Protein AF-A0A6J4PL83-F1 (afdb_monomer)

Radius of gyration: 19.91 Å; Cα contacts (8 Å, |Δi|>4): 225; chains: 1; bounding box: 53×26×70 Å

Structure (mmCIF, N/CA/C/O backbone):
data_AF-A0A6J4PL83-F1
#
_entry.id   AF-A0A6J4PL83-F1
#
loop_
_atom_site.group_PDB
_atom_site.id
_atom_site.type_symbol
_atom_site.label_atom_id
_atom_site.label_alt_id
_atom_site.label_comp_id
_at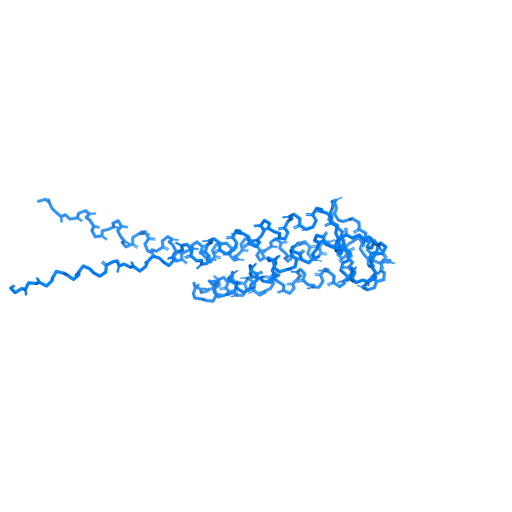om_site.label_asym_id
_atom_site.label_entity_id
_atom_site.label_seq_id
_atom_site.pdbx_PDB_ins_code
_atom_site.Cartn_x
_atom_site.Cartn_y
_atom_site.Cartn_z
_atom_site.occupancy
_atom_site.B_iso_or_equiv
_atom_site.auth_seq_id
_atom_site.aut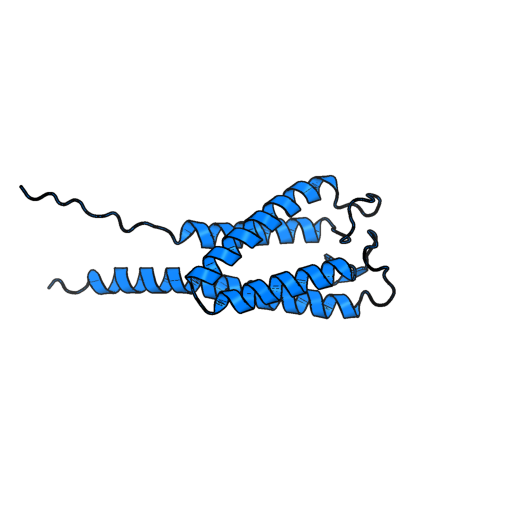h_comp_id
_atom_site.auth_asym_id
_atom_site.auth_atom_id
_atom_site.pdbx_PDB_model_num
ATOM 1 N N . MET A 1 1 ? -34.600 15.739 33.061 1.00 48.97 1 MET A N 1
ATOM 2 C CA . MET A 1 1 ? -34.272 15.619 31.622 1.00 48.97 1 MET A CA 1
ATOM 3 C C . MET A 1 1 ? -32.749 15.519 31.473 1.00 48.97 1 MET A C 1
ATOM 5 O O . MET A 1 1 ? -32.126 16.561 31.377 1.00 48.97 1 MET A O 1
ATOM 9 N N . SER A 1 2 ? -32.137 14.321 31.517 1.00 54.00 2 SER A N 1
ATOM 10 C CA . SER A 1 2 ? -30.659 14.167 31.418 1.00 54.00 2 SER A CA 1
ATOM 11 C C . SER A 1 2 ? -30.202 12.819 30.822 1.00 54.00 2 SER A C 1
ATOM 13 O O . SER A 1 2 ? -29.284 12.192 31.342 1.00 54.00 2 SER A O 1
ATOM 15 N N . SER A 1 3 ? -30.828 12.343 29.741 1.00 53.47 3 SER A N 1
ATOM 16 C CA . SER A 1 3 ? -30.545 11.002 29.178 1.00 53.47 3 SER A CA 1
ATOM 17 C C . SER A 1 3 ? -29.735 11.004 27.870 1.00 53.47 3 SER A C 1
ATOM 19 O O . SER A 1 3 ? -29.510 9.947 27.290 1.00 53.47 3 SER A O 1
ATOM 21 N N . THR A 1 4 ? -29.304 12.161 27.359 1.00 57.88 4 THR A N 1
ATOM 22 C CA . THR A 1 4 ? -28.796 12.286 25.976 1.00 57.88 4 THR A CA 1
ATOM 23 C C . THR A 1 4 ? -27.273 12.190 25.819 1.00 57.88 4 THR A C 1
ATOM 25 O O . THR A 1 4 ? -26.806 11.900 24.719 1.00 57.88 4 THR A O 1
ATOM 28 N N . SER A 1 5 ? -26.473 12.347 26.878 1.00 55.88 5 SER A N 1
ATOM 29 C CA . SER A 1 5 ? -25.002 12.396 26.755 1.00 55.88 5 SER A CA 1
ATOM 30 C C . SER A 1 5 ? -24.331 11.025 26.568 1.00 55.88 5 SER A C 1
ATOM 32 O O . SER A 1 5 ? -23.324 10.920 25.870 1.00 55.88 5 SER A O 1
ATOM 34 N N . SER A 1 6 ? -24.899 9.950 27.124 1.00 54.72 6 SER A N 1
ATOM 35 C CA . SER A 1 6 ? -24.307 8.600 27.068 1.00 54.72 6 SER A CA 1
ATOM 36 C C . SER A 1 6 ? -24.434 7.931 25.687 1.00 54.72 6 SER A C 1
ATOM 38 O O . SER A 1 6 ? -23.531 7.213 25.258 1.00 54.72 6 SER A O 1
ATOM 40 N N . SER A 1 7 ? -25.510 8.222 24.944 1.00 57.94 7 SER A N 1
ATOM 41 C CA . SER A 1 7 ? -25.751 7.653 23.606 1.00 57.94 7 SER A CA 1
ATOM 42 C C . SER A 1 7 ? -24.799 8.207 22.535 1.00 57.94 7 SER A C 1
ATOM 44 O O . SER A 1 7 ? -24.488 7.492 21.586 1.00 57.94 7 SER A O 1
ATOM 46 N N . SER A 1 8 ? -24.345 9.462 22.648 1.00 57.16 8 SER A N 1
ATOM 47 C CA . SER A 1 8 ? -23.427 10.065 21.663 1.00 57.16 8 SER A CA 1
ATOM 48 C C . SER A 1 8 ? -22.033 9.443 21.756 1.00 57.16 8 SER A C 1
ATOM 50 O O . SER A 1 8 ? -21.527 8.911 20.775 1.00 57.16 8 SER A O 1
ATOM 52 N N . ALA A 1 9 ? -21.464 9.377 22.965 1.00 57.09 9 ALA A N 1
ATOM 53 C CA . ALA A 1 9 ? -20.107 8.873 23.181 1.00 57.09 9 ALA A CA 1
ATOM 54 C C . ALA A 1 9 ? -19.936 7.381 22.817 1.00 57.09 9 ALA A C 1
ATOM 56 O O . ALA A 1 9 ? -18.886 6.971 22.320 1.00 57.09 9 ALA A O 1
ATOM 57 N N . ALA A 1 10 ? -20.969 6.556 23.030 1.00 56.50 10 ALA A N 1
ATOM 58 C CA . ALA A 1 10 ? -20.950 5.146 22.634 1.00 56.50 10 ALA A CA 1
ATOM 59 C C . ALA A 1 10 ? -21.033 4.956 21.107 1.00 56.50 10 ALA A C 1
ATOM 61 O O . ALA A 1 10 ? -20.425 4.026 20.574 1.00 56.50 10 ALA A O 1
ATOM 62 N N . ARG A 1 11 ? -21.758 5.839 20.404 1.00 57.53 11 ARG A N 1
ATOM 63 C CA . ARG A 1 11 ? -21.859 5.848 18.936 1.00 57.53 11 ARG A CA 1
ATOM 64 C C . ARG A 1 11 ? -20.565 6.330 18.283 1.00 57.53 11 ARG A C 1
ATOM 66 O O . ARG A 1 11 ? -20.120 5.683 17.336 1.00 57.53 11 ARG A O 1
ATOM 73 N N . ASP A 1 12 ? -19.929 7.354 18.845 1.00 59.00 12 ASP A N 1
ATOM 74 C CA . ASP A 1 12 ? -18.636 7.875 18.379 1.00 59.00 12 ASP A CA 1
ATOM 75 C C . ASP A 1 12 ? -17.545 6.798 18.494 1.00 59.00 12 ASP A C 1
ATOM 77 O O . ASP A 1 12 ? -16.900 6.437 17.511 1.00 59.00 12 ASP A O 1
ATOM 81 N N . GLY A 1 13 ? -17.453 6.128 19.650 1.00 57.38 13 GLY A N 1
ATOM 82 C CA . GLY A 1 13 ? -16.500 5.032 19.845 1.00 57.38 13 GLY A CA 1
ATOM 83 C C . GLY A 1 13 ? -16.777 3.777 19.001 1.00 57.38 13 GLY A C 1
ATOM 84 O O . GLY A 1 13 ? -15.875 2.960 18.811 1.00 57.38 13 GLY A O 1
ATOM 85 N N . LEU A 1 14 ? -18.003 3.563 18.508 1.00 61.00 14 LEU A N 1
ATOM 86 C CA . LEU A 1 14 ? -18.322 2.469 17.577 1.00 61.00 14 LEU A CA 1
ATOM 87 C C . LEU A 1 14 ? -17.992 2.856 16.125 1.00 61.00 14 LEU A C 1
ATOM 89 O O . LEU A 1 14 ? -17.503 2.016 15.365 1.00 61.00 14 LEU A O 1
ATOM 93 N N . GLY A 1 15 ? -18.213 4.124 15.763 1.00 63.97 15 GLY A N 1
ATOM 94 C CA . GLY A 1 15 ? -17.848 4.707 14.470 1.00 63.97 15 GLY A CA 1
ATOM 95 C C . GLY A 1 15 ? -16.339 4.694 14.233 1.00 63.97 15 GLY A C 1
ATOM 96 O O . GLY A 1 15 ? -15.885 4.179 13.207 1.00 63.97 15 GLY A O 1
ATOM 97 N N . ASP A 1 16 ? -15.563 5.117 15.230 1.00 65.50 16 ASP A N 1
ATOM 98 C CA . ASP A 1 16 ? -14.093 5.159 15.184 1.00 65.50 16 ASP A CA 1
ATOM 99 C C . ASP A 1 16 ? -13.469 3.755 15.143 1.00 65.50 16 ASP A C 1
ATOM 101 O O . ASP A 1 16 ? -12.462 3.501 14.481 1.00 65.50 16 ASP A O 1
ATOM 105 N N . ARG A 1 17 ? -14.106 2.770 15.785 1.00 68.31 17 ARG A N 1
ATOM 106 C CA . ARG A 1 17 ? -13.690 1.362 15.669 1.00 68.31 17 ARG A CA 1
ATOM 107 C C . ARG A 1 17 ? -14.063 0.756 14.315 1.00 68.31 17 ARG A C 1
ATOM 109 O O . ARG A 1 17 ? -13.389 -0.165 13.840 1.00 68.31 17 ARG A O 1
ATOM 116 N N . GLY A 1 18 ? -15.121 1.258 13.685 1.00 85.12 18 GLY A N 1
ATOM 117 C CA . GLY A 1 18 ? -15.560 0.849 12.355 1.00 85.12 18 GLY A CA 1
ATOM 118 C C . GLY A 1 18 ? -14.688 1.412 11.235 1.00 85.12 18 GLY A C 1
ATOM 119 O O . GLY A 1 18 ? -14.476 0.720 10.238 1.00 85.12 18 GLY A O 1
ATOM 120 N N . ILE A 1 19 ? -14.153 2.626 11.391 1.00 93.69 19 ILE A N 1
ATOM 121 C CA . ILE A 1 19 ? -13.435 3.313 10.310 1.00 93.69 19 ILE A CA 1
ATOM 122 C C . ILE A 1 19 ? -12.127 2.610 9.934 1.00 93.69 19 ILE A C 1
ATOM 124 O O . ILE A 1 19 ? -11.899 2.385 8.751 1.00 93.69 19 ILE A O 1
ATOM 128 N N . ASN A 1 20 ? -11.351 2.115 10.909 1.00 95.62 20 ASN A N 1
ATOM 129 C CA . ASN A 1 20 ? -10.146 1.318 10.641 1.00 95.62 20 ASN A CA 1
ATOM 130 C C . ASN A 1 20 ? -10.450 0.083 9.785 1.00 95.62 20 ASN A C 1
ATOM 132 O O . ASN A 1 20 ? -9.732 -0.209 8.832 1.00 95.62 20 ASN A O 1
ATOM 136 N N . ARG A 1 21 ? -11.545 -0.620 10.100 1.00 97.06 21 ARG A N 1
ATOM 137 C CA . ARG A 1 21 ? -11.980 -1.805 9.350 1.00 97.06 21 ARG A CA 1
ATOM 138 C C . ARG A 1 21 ? -12.429 -1.449 7.938 1.00 97.06 21 ARG A C 1
ATOM 140 O O . ARG A 1 21 ? -12.083 -2.165 7.008 1.00 97.06 21 ARG A O 1
ATOM 147 N N . ARG A 1 22 ? -13.197 -0.365 7.783 1.00 97.25 22 ARG A N 1
ATOM 148 C CA . ARG A 1 22 ? -13.676 0.110 6.474 1.00 97.25 22 ARG A CA 1
ATOM 149 C C . ARG A 1 22 ? -12.519 0.539 5.582 1.00 97.25 22 ARG A C 1
ATOM 151 O O . ARG A 1 22 ? -12.484 0.148 4.426 1.00 97.25 22 ARG A O 1
ATOM 158 N N . VAL A 1 23 ? -11.569 1.291 6.127 1.00 97.75 23 VAL A N 1
ATOM 159 C CA . VAL A 1 23 ? -10.383 1.756 5.401 1.00 97.75 23 VAL A CA 1
ATOM 160 C C . VAL A 1 23 ? -9.517 0.572 4.978 1.00 97.75 23 VAL A C 1
ATOM 162 O O . VAL A 1 23 ? -9.209 0.456 3.796 1.00 97.75 23 VAL A O 1
ATOM 165 N N . ALA A 1 24 ? -9.235 -0.367 5.889 1.00 98.19 24 ALA A N 1
ATOM 166 C CA . ALA A 1 24 ? -8.518 -1.595 5.545 1.00 98.19 24 ALA A CA 1
ATOM 167 C C . ALA A 1 24 ? -9.257 -2.407 4.467 1.00 98.19 24 ALA A C 1
ATOM 169 O O . ALA A 1 24 ? -8.641 -2.892 3.527 1.00 98.19 24 ALA A O 1
ATOM 170 N N . LEU A 1 25 ? -10.586 -2.524 4.555 1.00 98.50 25 LEU A N 1
ATOM 171 C CA . LEU A 1 25 ? -11.385 -3.212 3.540 1.00 98.50 25 LEU A CA 1
ATOM 172 C C . LEU A 1 25 ? -11.262 -2.534 2.168 1.00 98.50 25 LEU A C 1
ATOM 174 O O . LEU A 1 25 ? -10.965 -3.211 1.192 1.00 98.50 25 LEU A O 1
ATOM 178 N N . VAL A 1 26 ? -11.477 -1.217 2.094 1.00 98.56 26 VAL A N 1
ATOM 179 C CA . VAL A 1 26 ? -11.463 -0.463 0.831 1.00 98.56 26 VAL A CA 1
ATOM 180 C C . VAL A 1 26 ? -10.091 -0.535 0.171 1.00 98.56 26 VAL A C 1
ATOM 182 O O . VAL A 1 26 ? -9.999 -0.974 -0.973 1.00 98.56 26 VAL A O 1
ATOM 185 N N . PHE A 1 27 ? -9.023 -0.172 0.886 1.00 98.62 27 PHE A N 1
ATOM 186 C CA . PHE A 1 27 ? -7.673 -0.249 0.327 1.00 98.62 27 PHE A CA 1
ATOM 187 C C . PHE A 1 27 ? -7.280 -1.694 0.012 1.00 98.62 27 PHE A C 1
ATOM 189 O O . PHE A 1 27 ? -6.685 -1.942 -1.030 1.00 98.62 27 PHE A O 1
ATOM 196 N N . GLY A 1 28 ? -7.675 -2.658 0.846 1.00 98.69 28 GLY A N 1
ATOM 197 C CA . GLY A 1 28 ? -7.428 -4.073 0.589 1.00 98.69 28 GLY A CA 1
ATOM 198 C C . GLY A 1 28 ? -8.046 -4.565 -0.722 1.00 98.69 28 GLY A C 1
ATOM 199 O O . GLY A 1 28 ? -7.367 -5.223 -1.507 1.00 98.69 28 GLY A O 1
ATOM 200 N N . VAL A 1 29 ? -9.307 -4.206 -0.996 1.00 98.75 29 VAL A N 1
ATOM 201 C CA . VAL A 1 29 ? -9.961 -4.506 -2.282 1.00 98.75 29 VAL A CA 1
ATOM 202 C C . VAL A 1 29 ? -9.234 -3.812 -3.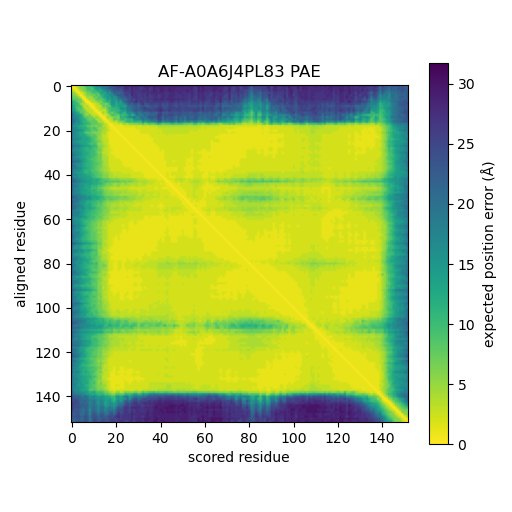432 1.00 98.75 29 VAL A C 1
ATOM 204 O O . VAL A 1 29 ? -8.936 -4.464 -4.427 1.00 98.75 29 VAL A O 1
ATOM 207 N N . VAL A 1 30 ? -8.930 -2.518 -3.301 1.00 98.44 30 VAL A N 1
ATOM 208 C CA . VAL A 1 30 ? -8.269 -1.741 -4.363 1.00 98.44 30 VAL A CA 1
ATOM 209 C C . VAL A 1 30 ? -6.916 -2.350 -4.730 1.00 98.44 30 VAL A C 1
ATOM 211 O O . VAL A 1 30 ? -6.704 -2.664 -5.896 1.00 98.44 30 VAL A O 1
ATOM 214 N N . TYR A 1 31 ? -6.035 -2.590 -3.758 1.00 98.56 31 TYR A N 1
ATOM 215 C CA . TYR A 1 31 ? -4.712 -3.169 -4.015 1.00 98.56 31 TYR A CA 1
ATOM 216 C C . TYR A 1 31 ? -4.790 -4.579 -4.600 1.00 98.56 31 TYR A C 1
ATOM 218 O O . TYR A 1 31 ? -4.037 -4.905 -5.517 1.00 98.56 31 TYR A O 1
ATOM 226 N N . LEU A 1 32 ? -5.737 -5.401 -4.135 1.00 98.69 32 LEU A N 1
ATOM 227 C CA . LEU A 1 32 ? -5.941 -6.730 -4.705 1.00 98.69 32 LEU A CA 1
ATOM 228 C C . LEU A 1 32 ? -6.362 -6.647 -6.179 1.00 98.69 32 LEU A C 1
ATOM 230 O O . LEU A 1 32 ? -5.796 -7.346 -7.015 1.00 98.69 32 LEU A O 1
ATOM 234 N N . LEU A 1 33 ? -7.328 -5.784 -6.505 1.00 98.56 33 LEU A N 1
ATOM 235 C CA . LEU A 1 33 ? -7.795 -5.603 -7.880 1.00 98.56 33 LEU A CA 1
ATOM 236 C C . LEU A 1 33 ? -6.704 -5.029 -8.783 1.00 98.56 33 LEU A C 1
ATOM 238 O O . LEU A 1 33 ? -6.534 -5.520 -9.894 1.00 98.56 33 LEU A O 1
ATOM 242 N N . VAL A 1 34 ? -5.948 -4.037 -8.308 1.00 98.12 34 VAL A N 1
ATOM 243 C CA . VAL A 1 34 ? -4.831 -3.442 -9.055 1.00 98.12 34 VAL A CA 1
ATOM 244 C C . VAL A 1 34 ? -3.756 -4.486 -9.343 1.00 98.12 34 VAL A C 1
ATOM 246 O O . VAL A 1 34 ? -3.343 -4.618 -10.490 1.00 98.12 34 VAL A O 1
ATOM 249 N N . GLY A 1 35 ? -3.341 -5.273 -8.347 1.00 98.38 35 GLY A N 1
ATOM 250 C CA . GLY A 1 35 ? -2.320 -6.298 -8.559 1.00 98.38 35 GLY A CA 1
ATOM 251 C C . GLY A 1 35 ? -2.777 -7.409 -9.509 1.00 98.38 35 GLY A C 1
ATOM 252 O O . GLY A 1 35 ? -2.002 -7.852 -10.352 1.00 98.38 35 GLY A O 1
ATOM 253 N N . LEU A 1 36 ? -4.049 -7.817 -9.449 1.00 98.56 36 LEU A N 1
ATOM 254 C CA . LEU A 1 36 ? -4.616 -8.768 -10.413 1.00 98.56 36 LEU A CA 1
ATOM 255 C C . LEU A 1 36 ? -4.714 -8.174 -11.826 1.00 98.56 36 LEU A C 1
ATOM 257 O O . LEU A 1 36 ? -4.352 -8.839 -12.793 1.00 98.56 36 LEU A O 1
ATOM 261 N N . ALA A 1 37 ? -5.177 -6.929 -11.955 1.00 98.44 37 ALA A N 1
ATOM 262 C CA . ALA A 1 37 ? -5.289 -6.243 -13.240 1.00 98.44 37 ALA A CA 1
ATOM 263 C C . ALA A 1 37 ? -3.921 -5.969 -13.876 1.00 98.44 37 ALA A C 1
ATOM 265 O O . ALA A 1 37 ? -3.790 -6.047 -15.094 1.00 98.44 37 ALA A O 1
ATOM 266 N N . GLY A 1 38 ? -2.888 -5.703 -13.075 1.00 98.25 38 GLY A N 1
ATOM 267 C CA . GLY A 1 38 ? -1.534 -5.487 -13.575 1.00 98.25 38 GLY A CA 1
ATOM 268 C C . GLY A 1 38 ? -0.981 -6.703 -14.318 1.00 98.25 38 GLY A C 1
ATOM 269 O O . GLY A 1 38 ? -0.307 -6.544 -15.331 1.00 98.25 38 GLY A O 1
ATOM 270 N N . PHE A 1 39 ? -1.343 -7.925 -13.914 1.00 98.31 39 PHE A N 1
ATOM 271 C CA . PHE A 1 39 ? -0.949 -9.128 -14.655 1.00 98.31 39 PHE A CA 1
ATOM 272 C C . PHE A 1 39 ? -1.536 -9.206 -16.070 1.00 98.31 39 PHE A C 1
ATOM 274 O O . PHE A 1 39 ? -0.996 -9.933 -16.900 1.00 98.31 39 PHE A O 1
ATOM 281 N N . LEU A 1 40 ? -2.594 -8.447 -16.372 1.00 97.62 40 LEU A N 1
ATOM 282 C CA . LEU A 1 40 ? -3.156 -8.361 -17.723 1.00 97.62 40 LEU A CA 1
ATOM 283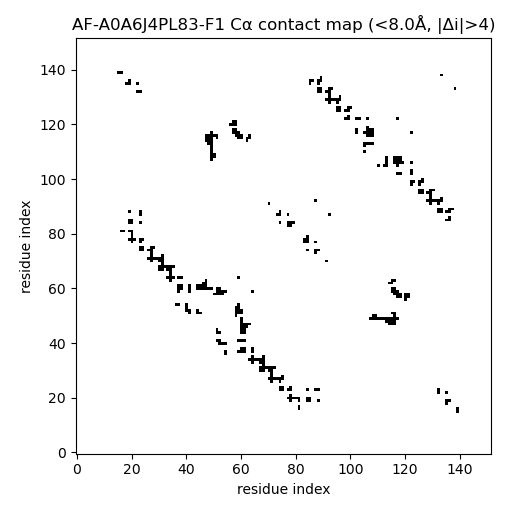 C C . LEU A 1 40 ? -2.265 -7.558 -18.680 1.00 97.62 40 LEU A C 1
ATOM 285 O O . LEU A 1 40 ? -2.403 -7.713 -19.890 1.00 97.62 40 LEU A O 1
ATOM 289 N N . VAL A 1 41 ? -1.368 -6.712 -18.156 1.00 97.31 41 VAL A N 1
ATOM 290 C CA . VAL A 1 41 ? -0.463 -5.871 -18.959 1.00 97.31 41 VAL A CA 1
ATOM 291 C C . VAL A 1 41 ? 1.009 -6.272 -18.832 1.00 97.31 41 VAL A C 1
ATOM 293 O O . VAL A 1 41 ? 1.821 -5.829 -19.629 1.00 97.31 41 VAL A O 1
ATOM 296 N N . THR A 1 42 ? 1.383 -7.128 -17.877 1.00 97.69 42 THR A N 1
ATOM 297 C CA . THR A 1 42 ? 2.791 -7.508 -17.636 1.00 97.69 42 THR A CA 1
ATOM 298 C C . THR A 1 42 ? 3.153 -8.908 -18.146 1.00 97.69 42 THR A C 1
ATOM 300 O O . THR A 1 42 ? 3.978 -9.581 -17.531 1.00 97.69 42 THR A O 1
ATOM 303 N N . GLY A 1 43 ? 2.507 -9.399 -19.208 1.00 94.44 43 GLY A N 1
ATOM 304 C CA . GLY A 1 43 ? 2.716 -10.768 -19.710 1.00 94.44 43 GLY A CA 1
ATOM 305 C C . GLY A 1 43 ? 4.087 -11.005 -20.358 1.00 94.44 43 GLY A C 1
ATOM 306 O O . GLY A 1 43 ? 4.609 -12.116 -20.319 1.00 94.44 43 GLY A O 1
ATOM 307 N N . ASP A 1 44 ? 4.673 -9.955 -20.923 1.00 94.81 44 ASP A N 1
ATOM 308 C CA . ASP A 1 44 ? 5.959 -9.910 -21.627 1.00 94.81 44 ASP A CA 1
ATOM 309 C C . ASP A 1 44 ? 7.050 -9.152 -20.844 1.00 94.81 44 ASP A C 1
ATOM 311 O O . ASP A 1 44 ? 8.206 -9.089 -21.261 1.00 94.81 44 ASP A O 1
ATOM 315 N N . VAL A 1 45 ? 6.700 -8.610 -19.676 1.00 96.06 45 VAL A N 1
ATOM 316 C CA . VAL A 1 45 ? 7.600 -7.840 -18.814 1.00 96.06 45 VAL A CA 1
ATOM 317 C C . VAL A 1 45 ? 8.408 -8.780 -17.919 1.00 96.06 45 VAL A C 1
ATOM 319 O O . VAL A 1 45 ? 7.862 -9.653 -17.242 1.00 96.06 45 VAL A O 1
ATOM 322 N N . GLY A 1 46 ? 9.726 -8.573 -17.859 1.00 96.69 46 GLY A N 1
ATOM 323 C CA . GLY A 1 46 ? 10.600 -9.306 -16.939 1.00 96.69 46 GLY A CA 1
ATOM 324 C C . GLY A 1 46 ? 10.189 -9.115 -15.472 1.00 96.69 46 GLY A C 1
ATOM 325 O O . GLY A 1 46 ? 9.777 -8.028 -15.075 1.00 96.69 46 GLY A O 1
ATOM 326 N N . PHE A 1 47 ? 10.338 -10.160 -14.649 1.00 97.50 47 PHE A N 1
ATOM 327 C CA . PHE A 1 47 ? 9.755 -10.236 -13.298 1.00 97.50 47 PHE A CA 1
ATOM 328 C C . PHE A 1 47 ? 9.968 -8.989 -12.421 1.00 97.50 47 PHE A C 1
ATOM 330 O O . PHE A 1 47 ? 9.025 -8.526 -11.788 1.00 97.50 47 PHE A O 1
ATOM 337 N N . ALA A 1 48 ? 11.186 -8.443 -12.414 1.00 97.12 48 ALA A N 1
ATOM 338 C CA . ALA A 1 48 ? 11.575 -7.254 -11.656 1.00 97.12 48 ALA A CA 1
ATOM 339 C C . ALA A 1 48 ? 12.192 -6.171 -12.565 1.00 97.12 48 ALA A C 1
ATOM 341 O O . ALA A 1 48 ? 13.127 -5.477 -12.169 1.00 97.12 48 ALA A O 1
ATOM 342 N N . ASN A 1 49 ? 11.734 -6.086 -13.820 1.00 95.38 49 ASN A N 1
ATOM 343 C CA . ASN A 1 49 ? 12.257 -5.119 -14.785 1.00 95.38 49 ASN A CA 1
ATOM 344 C C . ASN A 1 49 ? 11.841 -3.679 -14.386 1.00 95.38 49 ASN A C 1
ATOM 346 O O . ASN A 1 49 ? 10.639 -3.465 -14.197 1.00 95.38 49 ASN A O 1
ATOM 350 N N . PRO A 1 50 ? 12.785 -2.721 -14.270 1.00 94.31 50 PRO A N 1
ATOM 351 C CA . PRO A 1 50 ? 12.503 -1.313 -13.970 1.00 94.31 50 PRO A CA 1
ATOM 352 C C . PRO A 1 50 ? 11.629 -0.563 -14.977 1.00 94.31 50 PRO A C 1
ATOM 354 O O . PRO A 1 50 ? 10.941 0.374 -14.581 1.00 94.31 50 PRO A O 1
ATOM 357 N N . ASP A 1 51 ? 11.627 -0.966 -16.249 1.00 92.12 51 ASP A N 1
ATOM 358 C CA . ASP A 1 51 ? 10.826 -0.303 -17.286 1.00 92.12 51 ASP A CA 1
ATOM 359 C C . ASP A 1 51 ? 9.322 -0.565 -17.096 1.00 92.12 51 ASP A C 1
ATOM 361 O O . ASP A 1 51 ? 8.491 0.315 -17.321 1.00 92.12 51 ASP A O 1
ATOM 365 N N . GLY A 1 52 ? 8.966 -1.773 -16.640 1.00 94.62 52 GLY A N 1
ATOM 366 C CA . GLY A 1 52 ? 7.577 -2.177 -16.424 1.00 94.62 52 GLY A CA 1
ATOM 367 C C . GLY A 1 52 ? 6.685 -2.059 -17.668 1.00 94.62 52 GLY A C 1
ATOM 368 O O . GLY A 1 52 ? 7.147 -2.038 -18.806 1.00 94.62 52 GLY A O 1
ATOM 369 N N . ASN A 1 53 ? 5.375 -1.993 -17.440 1.00 96.56 53 ASN A N 1
ATOM 370 C CA . ASN A 1 53 ? 4.373 -1.561 -18.415 1.00 96.56 53 ASN A CA 1
ATOM 371 C C . ASN A 1 53 ? 3.313 -0.721 -17.675 1.00 96.56 53 ASN A C 1
ATOM 373 O O . ASN A 1 53 ? 2.972 -1.059 -16.537 1.00 96.56 53 ASN A O 1
ATOM 377 N N . PRO A 1 54 ? 2.781 0.373 -18.247 1.00 96.88 54 PRO A N 1
ATOM 378 C CA . PRO A 1 54 ? 1.701 1.127 -17.620 1.00 96.88 54 PRO A CA 1
ATOM 379 C C . PRO A 1 54 ? 0.400 0.328 -17.460 1.00 96.88 54 PRO A C 1
ATOM 381 O O . PRO A 1 54 ? -0.225 -0.101 -18.430 1.00 96.88 54 PRO A O 1
ATOM 384 N N . LEU A 1 55 ? -0.096 0.260 -16.224 1.00 96.69 55 LEU A N 1
ATOM 385 C CA . LEU A 1 55 ? -1.508 0.045 -15.927 1.00 96.69 55 LEU A CA 1
ATOM 386 C C . LEU A 1 55 ? -2.174 1.416 -15.754 1.00 96.69 55 LEU A C 1
ATOM 388 O O . LEU A 1 55 ? -2.098 2.038 -14.693 1.00 96.69 55 LEU A O 1
ATOM 392 N N . ILE A 1 56 ? -2.838 1.898 -16.807 1.00 96.06 56 ILE A N 1
ATOM 393 C CA . ILE A 1 56 ? -3.373 3.268 -16.901 1.00 96.06 56 ILE A CA 1
ATOM 394 C C . ILE A 1 56 ? -2.227 4.297 -16.862 1.00 96.06 56 ILE A C 1
ATOM 396 O O . ILE A 1 56 ? -1.688 4.632 -17.910 1.00 96.06 56 ILE A O 1
ATOM 400 N N . ILE A 1 57 ? -1.840 4.774 -15.676 1.00 96.38 57 ILE A N 1
ATOM 401 C CA . ILE A 1 57 ? -0.704 5.692 -15.458 1.00 96.38 57 ILE A CA 1
ATOM 402 C C . ILE A 1 57 ? 0.322 5.135 -14.461 1.00 96.38 57 ILE A C 1
ATOM 404 O O . ILE A 1 57 ? 1.336 5.780 -14.209 1.00 96.38 57 ILE A O 1
ATOM 408 N N . PHE A 1 58 ? 0.056 3.967 -13.877 1.00 97.12 58 PHE A N 1
ATOM 409 C CA . PHE A 1 58 ? 0.857 3.347 -12.823 1.00 97.12 58 PHE A CA 1
ATOM 410 C C . PHE A 1 58 ? 1.853 2.369 -13.434 1.00 97.12 58 PHE A C 1
ATOM 412 O O . PHE A 1 58 ? 1.464 1.526 -14.246 1.00 97.12 58 PHE A O 1
ATOM 419 N N . GLY A 1 59 ? 3.126 2.495 -13.080 1.00 97.00 59 GLY A N 1
ATOM 420 C CA . GLY A 1 59 ? 4.173 1.601 -13.543 1.00 97.00 59 GLY A CA 1
ATOM 421 C C . GLY A 1 59 ? 4.075 0.273 -12.805 1.00 97.00 59 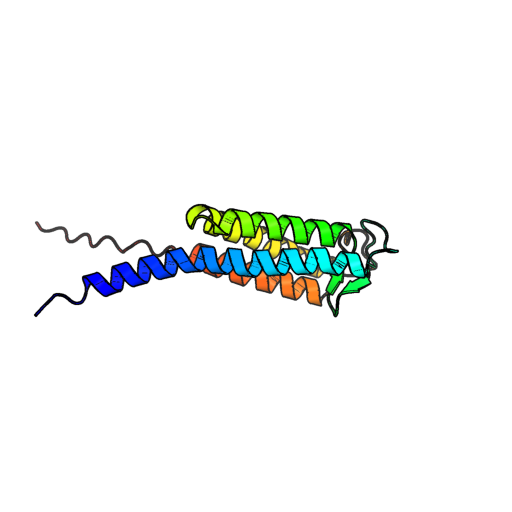GLY A C 1
ATOM 422 O O . GLY A 1 59 ? 4.144 0.209 -11.576 1.00 97.00 59 GLY A O 1
ATOM 423 N N . VAL A 1 60 ? 3.881 -0.813 -13.551 1.00 97.88 60 VAL A N 1
ATOM 424 C CA . VAL A 1 60 ? 3.782 -2.148 -12.961 1.00 97.88 60 VAL A CA 1
ATOM 425 C C . VAL A 1 60 ? 4.685 -3.145 -13.666 1.00 97.88 60 VAL A C 1
ATOM 427 O O . VAL A 1 60 ? 4.874 -3.123 -14.879 1.00 97.88 60 VAL A O 1
ATOM 430 N N . ASN A 1 61 ? 5.219 -4.070 -12.882 1.00 98.31 61 ASN A N 1
ATOM 431 C CA . ASN A 1 61 ? 5.859 -5.288 -13.350 1.00 98.31 61 ASN A CA 1
ATOM 432 C C . ASN A 1 61 ? 5.321 -6.475 -12.521 1.00 98.31 61 ASN A C 1
ATOM 434 O O . ASN A 1 61 ? 4.584 -6.262 -11.547 1.00 98.31 61 ASN A O 1
ATOM 438 N N . PRO A 1 62 ? 5.642 -7.732 -12.875 1.00 98.56 62 PRO A N 1
ATOM 439 C CA . PRO A 1 62 ? 5.118 -8.888 -12.151 1.00 98.56 62 PRO A CA 1
ATOM 440 C C . PRO A 1 62 ? 5.418 -8.865 -10.642 1.00 98.56 62 PRO A C 1
ATOM 442 O O . PRO A 1 62 ? 4.545 -9.214 -9.846 1.00 98.56 62 PRO A O 1
ATOM 445 N N . LEU A 1 63 ? 6.607 -8.412 -10.224 1.00 98.44 63 LEU A N 1
ATOM 446 C CA . LEU A 1 63 ? 6.959 -8.269 -8.809 1.00 98.44 63 LEU A CA 1
ATOM 447 C C . LEU A 1 63 ? 6.058 -7.245 -8.101 1.00 98.44 63 LEU A C 1
ATOM 449 O O . LEU A 1 63 ? 5.522 -7.541 -7.031 1.00 98.44 63 LEU A O 1
ATOM 453 N N . HIS A 1 64 ? 5.845 -6.071 -8.694 1.00 98.31 64 HIS A N 1
ATOM 454 C CA . HIS A 1 64 ? 4.983 -5.025 -8.137 1.00 98.31 64 HIS A CA 1
ATOM 455 C C . HIS A 1 64 ? 3.532 -5.510 -7.992 1.00 98.31 64 HIS A C 1
ATOM 457 O O . HIS A 1 64 ? 2.903 -5.300 -6.954 1.00 98.31 64 HIS A O 1
ATOM 463 N N . ASN A 1 65 ? 3.030 -6.259 -8.979 1.00 98.69 65 ASN A N 1
ATOM 464 C CA . ASN A 1 65 ? 1.697 -6.865 -8.940 1.00 98.69 65 ASN A C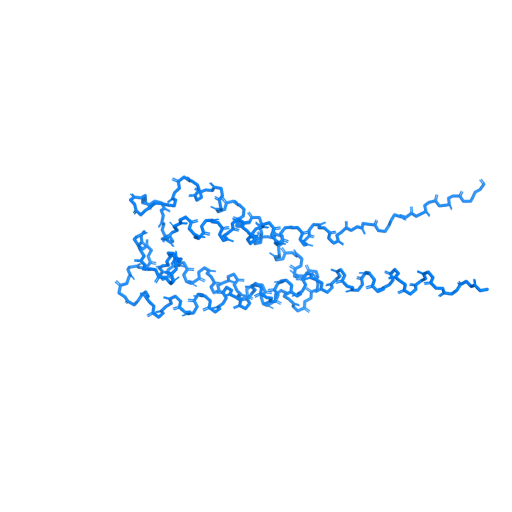A 1
ATOM 465 C C . ASN A 1 65 ? 1.535 -7.844 -7.771 1.00 98.69 65 ASN A C 1
ATOM 467 O O . ASN A 1 65 ? 0.511 -7.829 -7.082 1.00 98.69 65 ASN A O 1
ATOM 471 N N . ILE A 1 66 ? 2.558 -8.661 -7.497 1.00 98.69 66 ILE A N 1
ATOM 472 C CA . ILE A 1 66 ? 2.572 -9.552 -6.328 1.00 98.69 66 ILE A CA 1
ATOM 473 C C . ILE A 1 66 ? 2.549 -8.738 -5.037 1.00 98.69 66 ILE A C 1
ATOM 475 O O . ILE A 1 66 ? 1.762 -9.050 -4.144 1.00 98.69 66 ILE A O 1
ATOM 479 N N . VAL A 1 67 ? 3.363 -7.684 -4.933 1.00 98.50 67 VAL A N 1
ATOM 480 C CA . VAL A 1 67 ? 3.371 -6.801 -3.754 1.00 98.50 67 VAL A CA 1
ATOM 481 C C . VAL A 1 67 ? 1.984 -6.192 -3.523 1.00 98.50 67 VAL A C 1
ATOM 483 O O . VAL A 1 67 ? 1.482 -6.247 -2.399 1.00 98.50 67 VAL A O 1
ATOM 486 N N . HIS A 1 68 ? 1.317 -5.701 -4.571 1.00 98.56 68 HIS A N 1
ATOM 487 C CA . HIS A 1 68 ? -0.055 -5.196 -4.490 1.00 98.56 68 HIS A CA 1
ATOM 488 C C . HIS A 1 68 ? -1.048 -6.259 -4.006 1.00 98.56 68 HIS A C 1
ATOM 490 O O . HIS A 1 68 ? -1.833 -5.997 -3.093 1.00 98.56 68 HIS A O 1
ATOM 496 N N . ILE A 1 69 ? -0.983 -7.483 -4.535 1.00 98.88 69 ILE A N 1
ATOM 497 C CA . ILE A 1 69 ? -1.836 -8.589 -4.075 1.00 98.88 69 ILE A CA 1
ATOM 498 C C . ILE A 1 69 ? -1.580 -8.902 -2.600 1.00 98.88 69 ILE A C 1
ATOM 500 O O . ILE A 1 69 ? -2.535 -9.040 -1.837 1.00 98.88 69 ILE A O 1
ATOM 504 N N . LEU A 1 70 ? -0.318 -8.990 -2.173 1.00 98.81 70 LEU A N 1
ATOM 505 C CA . LEU A 1 70 ? 0.038 -9.289 -0.784 1.00 98.81 70 LEU A CA 1
ATOM 506 C C . LEU A 1 70 ? -0.485 -8.213 0.171 1.00 98.81 70 LEU A C 1
ATOM 508 O O . LEU A 1 70 ? -1.117 -8.543 1.177 1.00 98.81 70 LEU A O 1
ATOM 512 N N . VAL A 1 71 ? -0.288 -6.936 -0.162 1.00 98.81 71 VAL A N 1
ATOM 513 C CA . VAL A 1 71 ? -0.840 -5.811 0.608 1.00 98.81 71 VAL A CA 1
ATOM 514 C C . VAL A 1 71 ? -2.366 -5.885 0.653 1.00 98.81 71 VAL A C 1
ATOM 516 O O . VAL A 1 71 ? -2.957 -5.783 1.734 1.00 98.81 71 VAL A O 1
ATOM 519 N N . GLY A 1 72 ? -3.003 -6.140 -0.492 1.00 98.75 72 GLY A N 1
ATOM 520 C CA . GLY A 1 72 ? -4.448 -6.312 -0.607 1.00 98.75 72 GLY A CA 1
ATOM 521 C C . GLY A 1 72 ? -4.981 -7.412 0.313 1.00 98.75 72 GLY A C 1
ATOM 522 O O . GLY A 1 72 ? -5.884 -7.180 1.120 1.00 98.75 72 GLY A O 1
ATOM 523 N N . VAL A 1 73 ? -4.370 -8.597 0.263 1.00 98.81 73 VAL A N 1
ATOM 524 C CA . VAL A 1 73 ? -4.724 -9.756 1.097 1.00 98.81 73 VAL A CA 1
ATOM 525 C C . VAL A 1 73 ? -4.545 -9.456 2.584 1.00 98.81 73 VAL A C 1
ATOM 527 O O . VAL A 1 73 ? -5.440 -9.772 3.373 1.00 98.81 73 VAL A O 1
ATOM 530 N N . VAL A 1 74 ? -3.435 -8.828 2.986 1.00 98.75 74 VAL A N 1
ATOM 531 C CA . VAL A 1 74 ? -3.180 -8.480 4.393 1.00 98.75 74 VAL A CA 1
ATOM 532 C C . VAL A 1 74 ? -4.245 -7.517 4.917 1.00 98.75 74 VAL A C 1
ATOM 534 O O . VAL A 1 74 ? -4.830 -7.774 5.972 1.00 98.75 74 VAL A O 1
ATOM 537 N N . LEU A 1 75 ? -4.552 -6.447 4.181 1.00 98.69 75 LEU A N 1
ATOM 538 C CA . LEU A 1 75 ? -5.569 -5.469 4.581 1.00 98.69 75 LEU A CA 1
ATOM 539 C C . LEU A 1 75 ? -6.974 -6.085 4.627 1.00 98.69 75 LEU A C 1
ATOM 541 O O . LEU A 1 75 ? -7.709 -5.888 5.602 1.00 98.69 75 LEU A O 1
ATOM 545 N N . LEU A 1 76 ? -7.332 -6.898 3.630 1.00 98.62 76 LEU A N 1
ATOM 546 C CA . LEU A 1 76 ? -8.605 -7.622 3.597 1.00 98.62 76 LEU A CA 1
ATOM 547 C C . LEU A 1 76 ? -8.751 -8.572 4.784 1.00 98.62 76 LEU A C 1
ATOM 549 O O . LEU A 1 76 ? -9.782 -8.560 5.463 1.00 98.62 76 LEU A O 1
ATOM 553 N N . ALA A 1 77 ? -7.725 -9.370 5.075 1.00 98.50 77 ALA A N 1
ATOM 554 C CA . ALA A 1 77 ? -7.729 -10.272 6.220 1.00 98.50 77 ALA A CA 1
ATOM 555 C C . ALA A 1 77 ? -7.834 -9.493 7.541 1.00 98.50 77 ALA A C 1
ATOM 557 O O . ALA A 1 77 ? -8.642 -9.839 8.412 1.00 98.50 77 ALA A O 1
ATOM 558 N N . ALA A 1 78 ? -7.078 -8.401 7.669 1.00 98.00 78 ALA A N 1
ATOM 559 C CA . ALA A 1 78 ? -7.054 -7.559 8.856 1.00 98.00 78 ALA A CA 1
ATOM 560 C C . ALA A 1 78 ? -8.380 -6.818 9.095 1.00 98.00 78 ALA A C 1
ATOM 562 O O . ALA A 1 78 ? -8.746 -6.601 10.253 1.00 98.00 78 ALA A O 1
ATOM 563 N N . SER A 1 79 ? -9.145 -6.505 8.042 1.00 97.44 79 SER A N 1
ATOM 564 C CA . SER A 1 79 ? -10.436 -5.798 8.120 1.00 97.44 79 SER A CA 1
ATOM 565 C C . SER A 1 79 ? -11.500 -6.522 8.966 1.00 97.44 79 SER A C 1
ATOM 567 O O . SER A 1 79 ? -12.489 -5.923 9.404 1.00 97.44 79 SER A O 1
ATOM 569 N N . ARG A 1 80 ? -11.304 -7.812 9.267 1.00 96.06 80 ARG A N 1
ATOM 570 C CA . ARG A 1 80 ? -12.236 -8.631 10.060 1.00 96.06 80 ARG A CA 1
ATOM 571 C C . ARG A 1 80 ? -12.368 -8.164 11.509 1.00 96.06 80 ARG A C 1
ATOM 573 O O . ARG A 1 80 ? -13.442 -8.310 12.087 1.00 96.06 80 ARG A O 1
ATOM 580 N N . ARG A 1 81 ? -11.320 -7.583 12.099 1.00 93.75 81 ARG A N 1
ATOM 581 C CA . ARG A 1 81 ? -11.322 -7.094 13.490 1.00 93.75 81 ARG A CA 1
ATOM 582 C C . ARG A 1 81 ? -10.691 -5.708 13.555 1.00 93.75 81 ARG A C 1
ATOM 584 O O . ARG A 1 81 ? -9.731 -5.427 12.852 1.00 93.75 81 ARG A O 1
ATOM 591 N N . THR A 1 82 ? -11.199 -4.833 14.422 1.00 93.06 82 THR A N 1
ATOM 592 C CA . THR A 1 82 ? -10.686 -3.455 14.520 1.00 93.06 82 THR A CA 1
ATOM 593 C C . THR A 1 82 ? -9.218 -3.405 14.935 1.00 93.06 82 THR A C 1
ATOM 595 O O . THR A 1 82 ? -8.453 -2.654 14.342 1.00 93.06 82 THR A O 1
ATOM 598 N N . ALA A 1 83 ? -8.811 -4.224 15.910 1.00 93.25 83 ALA A N 1
ATOM 599 C CA . ALA A 1 83 ? -7.429 -4.245 16.389 1.00 93.25 83 ALA A CA 1
ATOM 600 C C . ALA A 1 83 ? -6.437 -4.656 15.286 1.00 93.25 83 ALA A C 1
ATOM 602 O O . ALA A 1 83 ? -5.423 -3.989 15.100 1.00 93.25 83 ALA A O 1
ATOM 603 N N . SER A 1 84 ? -6.754 -5.704 14.513 1.00 96.06 84 SER A N 1
ATOM 604 C CA . SER A 1 84 ? -5.922 -6.122 13.380 1.00 96.06 84 SER A CA 1
ATOM 605 C C . SER A 1 84 ? -5.934 -5.098 12.252 1.00 96.06 84 SER A C 1
ATOM 607 O O . SER A 1 84 ? -4.878 -4.809 11.707 1.00 96.06 84 SER A O 1
ATOM 609 N N . ALA A 1 85 ? -7.092 -4.514 11.927 1.00 97.19 85 ALA A N 1
ATOM 610 C CA . ALA A 1 85 ? -7.199 -3.483 10.896 1.00 97.19 85 ALA A CA 1
ATOM 611 C C . ALA A 1 85 ? -6.337 -2.260 11.231 1.00 97.19 85 ALA A C 1
ATOM 613 O O . ALA A 1 85 ? -5.586 -1.794 10.385 1.00 97.19 85 ALA A O 1
ATOM 614 N N . ARG A 1 86 ? -6.376 -1.792 12.485 1.00 95.94 86 ARG A N 1
ATOM 615 C CA . ARG A 1 86 ? -5.519 -0.696 12.954 1.00 95.94 86 ARG A CA 1
ATOM 616 C C . ARG A 1 86 ? -4.036 -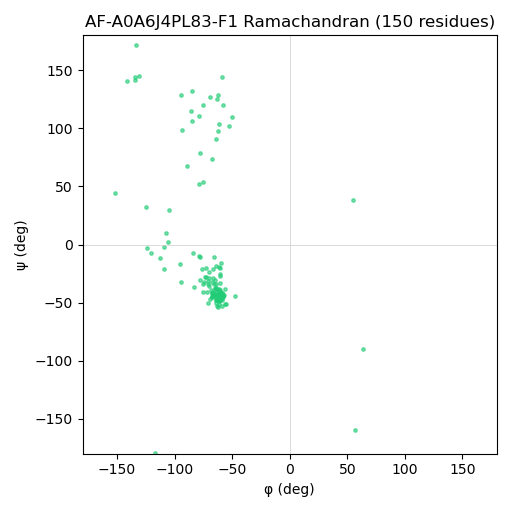1.052 12.853 1.00 95.94 86 ARG A C 1
ATOM 618 O O . ARG A 1 86 ? -3.261 -0.250 12.346 1.00 95.94 86 ARG A O 1
ATOM 625 N N . ALA A 1 87 ? -3.643 -2.245 13.307 1.00 97.38 87 ALA A N 1
ATOM 626 C CA . ALA A 1 87 ? -2.253 -2.695 13.221 1.00 97.38 87 ALA A CA 1
ATOM 627 C C . ALA A 1 87 ? -1.764 -2.784 11.764 1.00 97.38 87 ALA A C 1
ATOM 629 O O . ALA A 1 87 ? -0.664 -2.331 11.463 1.00 97.38 87 ALA A O 1
ATOM 630 N N . ALA A 1 88 ? -2.595 -3.306 10.858 1.00 98.25 88 ALA A N 1
ATOM 631 C CA . ALA A 1 88 ? -2.279 -3.395 9.436 1.00 98.25 88 ALA A CA 1
ATOM 632 C C . ALA A 1 88 ? -2.203 -2.013 8.771 1.00 98.25 88 ALA A C 1
ATOM 634 O O . ALA A 1 88 ? -1.237 -1.747 8.065 1.00 98.25 88 ALA A O 1
ATOM 635 N N . ASN A 1 89 ? -3.162 -1.117 9.041 1.00 98.38 89 ASN A N 1
ATOM 636 C CA . ASN A 1 89 ? -3.135 0.265 8.553 1.00 98.38 89 ASN A CA 1
ATOM 637 C C . ASN A 1 89 ? -1.859 0.987 9.014 1.00 98.38 89 ASN A C 1
ATOM 639 O O . ASN A 1 89 ? -1.210 1.654 8.215 1.00 98.38 89 ASN A O 1
ATOM 643 N N . LEU A 1 90 ? -1.463 0.816 10.279 1.00 98.31 90 LEU A N 1
ATOM 644 C CA . LEU A 1 90 ? -0.233 1.405 10.807 1.00 98.31 90 LEU A CA 1
ATOM 645 C C . LEU A 1 90 ? 1.012 0.842 10.111 1.00 98.31 90 LEU A C 1
ATOM 647 O O . LEU A 1 90 ? 1.849 1.612 9.647 1.00 98.31 90 LEU A O 1
ATOM 651 N N . ALA A 1 91 ? 1.128 -0.486 10.028 1.00 98.62 91 ALA A N 1
ATOM 652 C CA . ALA A 1 91 ? 2.289 -1.148 9.443 1.00 98.62 91 ALA A CA 1
ATOM 653 C C . ALA A 1 91 ? 2.443 -0.810 7.954 1.00 98.62 91 ALA A C 1
ATOM 655 O O . ALA A 1 91 ? 3.486 -0.316 7.541 1.00 98.62 91 ALA A O 1
ATOM 656 N N . ILE A 1 92 ? 1.385 -1.003 7.163 1.00 98.75 92 ILE A N 1
ATOM 657 C CA . ILE A 1 92 ? 1.400 -0.749 5.716 1.00 98.75 92 ILE A CA 1
ATOM 658 C C . ILE A 1 92 ? 1.521 0.745 5.434 1.00 98.75 92 ILE A C 1
ATOM 660 O O . ILE A 1 92 ? 2.276 1.137 4.551 1.00 98.75 92 ILE A O 1
ATOM 664 N N . GLY A 1 93 ? 0.842 1.589 6.214 1.00 98.69 93 GLY A N 1
ATOM 665 C CA . GLY A 1 93 ? 0.976 3.035 6.102 1.00 98.69 93 GLY A CA 1
ATOM 666 C C . GLY A 1 93 ? 2.414 3.502 6.332 1.00 98.69 93 GLY A C 1
ATOM 667 O O . GLY A 1 93 ? 2.931 4.296 5.551 1.00 98.69 93 GLY A O 1
ATOM 668 N N . ALA A 1 94 ? 3.100 2.962 7.343 1.00 98.69 94 ALA A N 1
ATOM 669 C CA . ALA A 1 94 ? 4.511 3.257 7.587 1.00 98.69 94 ALA A CA 1
ATOM 670 C C . ALA A 1 94 ? 5.420 2.721 6.467 1.00 98.69 94 ALA A C 1
ATOM 672 O O . ALA A 1 94 ? 6.315 3.435 6.013 1.00 98.69 94 ALA A O 1
ATOM 673 N N . THR A 1 95 ? 5.173 1.501 5.979 1.00 98.56 95 THR A N 1
ATOM 674 C CA . THR A 1 95 ? 5.914 0.921 4.849 1.00 98.56 95 THR A CA 1
ATOM 675 C C . THR A 1 95 ? 5.773 1.771 3.590 1.00 98.56 95 THR A C 1
ATOM 677 O O . THR A 1 95 ? 6.775 2.054 2.940 1.00 98.56 95 THR A O 1
ATOM 680 N N . TYR A 1 96 ? 4.566 2.226 3.257 1.00 98.56 96 TYR A N 1
ATOM 681 C CA . TYR A 1 96 ? 4.334 3.080 2.093 1.00 98.56 96 TYR A CA 1
ATOM 682 C C . TYR A 1 96 ? 4.831 4.507 2.268 1.00 98.56 96 TYR A C 1
ATOM 684 O O . TYR A 1 96 ? 5.227 5.118 1.281 1.00 98.56 96 TYR A O 1
ATOM 692 N N . LEU A 1 97 ? 4.887 5.028 3.495 1.00 98.56 97 LEU A N 1
ATOM 693 C CA . LEU A 1 97 ? 5.556 6.301 3.748 1.00 98.56 97 LEU A CA 1
ATOM 694 C C . LEU A 1 97 ? 7.053 6.182 3.446 1.00 98.56 97 LEU A C 1
ATOM 696 O O . LEU A 1 97 ? 7.608 7.020 2.740 1.00 98.56 97 LEU A O 1
ATOM 700 N N . LEU A 1 98 ? 7.691 5.121 3.948 1.00 98.38 98 LEU A N 1
ATOM 701 C CA . LEU A 1 98 ? 9.100 4.849 3.684 1.00 98.38 98 LEU A CA 1
ATOM 702 C C . LEU A 1 98 ? 9.351 4.631 2.187 1.00 98.38 98 LEU A C 1
ATOM 704 O O . LEU A 1 98 ? 10.248 5.258 1.630 1.00 98.38 98 LEU A O 1
ATOM 708 N N . LEU A 1 99 ? 8.537 3.797 1.535 1.00 97.62 99 LEU A N 1
ATOM 709 C CA . LEU A 1 99 ? 8.614 3.561 0.094 1.00 97.62 99 LEU A CA 1
ATOM 710 C C . LEU A 1 99 ? 8.437 4.862 -0.693 1.00 97.62 99 LEU A C 1
ATOM 712 O O . LEU A 1 99 ? 9.225 5.125 -1.589 1.00 97.62 99 LEU A O 1
ATOM 716 N N . GLY A 1 100 ? 7.464 5.694 -0.318 1.00 97.50 100 GLY A N 1
ATOM 717 C CA . GLY A 1 100 ? 7.196 6.980 -0.954 1.00 97.50 100 GLY A CA 1
ATOM 718 C C . GLY A 1 100 ? 8.365 7.963 -0.854 1.00 97.50 100 GLY A C 1
ATOM 719 O O . GLY A 1 100 ? 8.665 8.682 -1.805 1.00 97.50 100 GLY A O 1
ATOM 720 N N . ILE A 1 101 ? 9.060 7.977 0.288 1.00 97.94 101 ILE A N 1
ATOM 721 C CA . ILE A 1 101 ? 10.272 8.785 0.490 1.00 97.94 101 ILE A CA 1
ATOM 722 C C . ILE A 1 101 ? 11.429 8.237 -0.349 1.00 97.94 101 ILE A C 1
ATOM 724 O O . ILE A 1 101 ? 12.094 9.010 -1.033 1.00 97.94 101 ILE A O 1
ATOM 728 N N . ILE A 1 102 ? 11.662 6.921 -0.330 1.00 97.06 102 ILE A N 1
ATOM 729 C CA . ILE A 1 102 ? 12.706 6.276 -1.146 1.00 97.06 102 ILE A CA 1
ATOM 730 C C . ILE A 1 102 ? 12.436 6.518 -2.639 1.00 97.06 102 ILE A C 1
ATOM 732 O O . ILE A 1 102 ? 13.354 6.841 -3.393 1.00 97.06 102 ILE A O 1
ATOM 736 N N . GLY A 1 103 ? 11.174 6.436 -3.056 1.00 95.69 103 GLY A N 1
ATOM 737 C CA . GLY A 1 103 ? 10.730 6.635 -4.429 1.00 95.69 103 GLY A CA 1
ATOM 738 C C . GLY A 1 103 ? 11.037 8.020 -4.990 1.00 95.69 103 GLY A C 1
ATOM 739 O O . GLY A 1 103 ? 11.277 8.130 -6.186 1.00 95.69 103 GLY A O 1
ATOM 740 N N . LEU A 1 104 ? 11.171 9.058 -4.156 1.00 95.31 104 LEU A N 1
ATOM 741 C CA . LEU A 1 104 ? 11.631 10.379 -4.615 1.00 95.31 104 LEU A CA 1
ATOM 742 C C . LEU A 1 104 ? 13.039 10.349 -5.233 1.00 95.31 104 LEU A C 1
ATOM 744 O O . LEU A 1 104 ? 13.393 11.259 -5.978 1.00 95.31 104 LEU A O 1
ATOM 748 N N . PHE A 1 105 ? 13.831 9.319 -4.930 1.00 95.19 105 PHE A N 1
ATOM 749 C CA . PHE A 1 105 ? 15.201 9.155 -5.415 1.00 95.19 105 PHE A CA 1
ATOM 750 C C . PHE A 1 105 ? 15.349 8.029 -6.444 1.00 95.19 105 PHE A C 1
ATOM 752 O O . PHE A 1 105 ? 16.337 8.011 -7.176 1.00 95.19 105 PHE A O 1
ATOM 759 N N . ILE A 1 106 ? 14.407 7.076 -6.482 1.00 94.75 106 ILE A N 1
ATOM 760 C CA . ILE A 1 106 ? 14.530 5.863 -7.307 1.00 94.75 106 ILE A CA 1
ATOM 761 C C . ILE A 1 106 ? 13.422 5.668 -8.343 1.00 94.75 106 ILE A C 1
ATOM 763 O O . ILE A 1 106 ? 13.545 4.740 -9.132 1.00 94.75 106 ILE A O 1
ATOM 767 N N . ALA A 1 107 ? 12.357 6.480 -8.355 1.00 91.00 107 ALA A N 1
ATOM 768 C CA . ALA A 1 107 ? 11.222 6.331 -9.278 1.00 91.00 107 ALA A CA 1
ATOM 769 C C . ALA A 1 107 ? 11.547 6.801 -10.712 1.00 91.00 107 ALA A C 1
ATOM 771 O O . ALA A 1 107 ? 10.865 7.657 -11.276 1.00 91.00 107 ALA A O 1
ATOM 772 N N . ASP A 1 108 ? 12.618 6.252 -11.275 1.00 89.19 108 ASP A N 1
ATOM 773 C CA . ASP A 1 108 ? 13.083 6.445 -12.643 1.00 89.19 108 ASP A CA 1
ATOM 774 C C . ASP A 1 108 ? 13.457 5.078 -13.236 1.00 89.19 108 ASP A C 1
ATOM 776 O O . ASP A 1 108 ? 13.998 4.216 -12.536 1.00 89.19 108 ASP A O 1
ATOM 780 N N . ALA A 1 109 ? 13.147 4.855 -14.513 1.00 81.75 109 ALA A N 1
ATOM 781 C CA . ALA A 1 109 ? 13.353 3.562 -15.170 1.00 81.75 109 ALA A CA 1
ATOM 782 C C . ALA A 1 109 ? 14.841 3.231 -15.390 1.00 81.75 109 ALA A C 1
ATOM 784 O O . ALA A 1 109 ? 15.220 2.065 -15.449 1.00 81.75 109 ALA A O 1
ATOM 785 N N . THR A 1 110 ? 15.721 4.236 -15.438 1.00 89.44 110 THR A N 1
ATOM 786 C CA . THR A 1 110 ? 17.170 4.020 -15.582 1.00 89.44 110 THR A CA 1
ATOM 787 C C . THR A 1 110 ? 17.842 3.609 -14.268 1.00 89.44 110 THR A C 1
ATOM 789 O O . THR A 1 110 ? 19.007 3.202 -14.261 1.00 89.44 110 THR A O 1
ATOM 792 N N . ASN A 1 111 ? 17.126 3.688 -13.141 1.00 90.56 111 ASN A N 1
ATOM 793 C CA . ASN A 1 111 ? 17.658 3.334 -11.835 1.00 90.56 111 ASN A CA 1
ATOM 794 C C . ASN A 1 111 ? 17.517 1.827 -11.573 1.00 90.56 111 ASN A C 1
ATOM 796 O O . ASN A 1 111 ? 16.420 1.308 -11.389 1.00 90.56 111 ASN A O 1
ATOM 800 N N . ALA A 1 112 ? 18.645 1.120 -11.465 1.00 90.00 112 ALA A N 1
ATOM 801 C CA . ALA A 1 112 ? 18.666 -0.326 -11.224 1.00 90.00 112 ALA A CA 1
ATOM 802 C C . ALA A 1 112 ? 18.018 -0.758 -9.890 1.00 90.00 112 ALA A C 1
ATOM 804 O O . ALA A 1 112 ? 17.659 -1.925 -9.735 1.00 90.00 112 ALA A O 1
ATOM 805 N N . LEU A 1 113 ? 17.859 0.154 -8.922 1.00 94.44 113 LEU A N 1
ATOM 806 C CA . LEU A 1 113 ? 17.149 -0.123 -7.667 1.00 94.44 113 LEU A CA 1
ATOM 807 C C . LEU A 1 113 ? 15.624 -0.097 -7.828 1.00 94.44 113 LEU A C 1
ATOM 809 O O . LEU A 1 113 ? 14.912 -0.537 -6.923 1.00 94.44 113 LEU A O 1
ATOM 813 N N . ASN A 1 114 ? 15.112 0.377 -8.965 1.00 95.69 114 ASN A N 1
ATOM 814 C CA . ASN A 1 114 ? 13.688 0.465 -9.259 1.00 95.69 114 ASN A CA 1
ATOM 815 C C . ASN A 1 114 ? 13.082 -0.889 -9.676 1.00 95.69 114 ASN A C 1
ATOM 817 O O . ASN A 1 114 ? 12.419 -1.030 -10.698 1.00 95.69 114 ASN A O 1
ATOM 821 N N . ILE A 1 115 ? 13.301 -1.922 -8.865 1.00 96.69 115 ILE A N 1
ATOM 822 C CA . ILE A 1 115 ? 12.938 -3.314 -9.178 1.00 96.69 115 ILE A CA 1
ATOM 823 C C . ILE A 1 115 ? 11.424 -3.565 -9.273 1.00 96.69 115 ILE A C 1
ATOM 825 O O . ILE A 1 115 ? 11.001 -4.637 -9.700 1.00 96.69 115 ILE A O 1
ATOM 829 N N . ILE A 1 116 ? 10.596 -2.602 -8.865 1.00 96.56 116 ILE A N 1
ATOM 830 C CA . ILE A 1 116 ? 9.128 -2.666 -8.922 1.00 96.56 116 ILE A CA 1
ATOM 831 C C . ILE A 1 116 ? 8.534 -1.755 -10.010 1.00 96.56 116 ILE A C 1
ATOM 833 O O . ILE A 1 116 ? 7.322 -1.579 -10.040 1.00 96.56 116 ILE A O 1
ATOM 837 N N . ALA A 1 117 ? 9.358 -1.185 -10.898 1.00 97.12 117 ALA A N 1
ATOM 838 C CA . ALA A 1 117 ? 8.913 -0.260 -11.946 1.00 97.12 117 ALA A CA 1
ATOM 839 C C . ALA A 1 117 ? 8.112 0.943 -11.410 1.00 97.12 117 ALA A C 1
ATOM 841 O O . ALA A 1 117 ? 7.131 1.380 -12.006 1.00 97.12 117 ALA A O 1
ATOM 842 N N . LEU A 1 118 ? 8.527 1.467 -10.256 1.00 96.69 118 LEU A N 1
ATOM 843 C CA . LEU A 1 118 ? 7.932 2.627 -9.611 1.00 96.69 118 LEU A CA 1
ATOM 844 C C . LEU A 1 118 ? 8.071 3.858 -10.511 1.00 96.69 118 LEU A C 1
ATOM 846 O O . LEU A 1 118 ? 9.182 4.206 -10.919 1.00 96.69 118 LEU A O 1
ATOM 850 N N . ASN A 1 119 ? 6.968 4.559 -10.757 1.00 96.44 119 ASN A N 1
ATOM 851 C CA . ASN A 1 119 ? 6.973 5.853 -11.429 1.00 96.44 119 ASN A CA 1
ATOM 852 C C . ASN A 1 119 ? 6.443 6.981 -10.519 1.00 96.44 119 ASN A C 1
ATOM 854 O O . ASN A 1 119 ? 6.088 6.775 -9.355 1.00 96.44 119 ASN A O 1
ATOM 858 N N . GLY A 1 120 ? 6.386 8.210 -11.041 1.00 96.56 120 GLY A N 1
ATOM 859 C CA . GLY A 1 120 ? 5.900 9.365 -10.278 1.00 96.56 120 GLY A CA 1
ATOM 860 C C . GLY A 1 120 ? 4.445 9.237 -9.800 1.00 96.56 120 GLY A C 1
ATOM 861 O O . GLY A 1 120 ? 4.139 9.622 -8.670 1.00 96.56 120 GLY A O 1
ATOM 862 N N . ALA A 1 121 ? 3.554 8.675 -10.622 1.00 96.81 121 ALA A N 1
ATOM 863 C CA . ALA A 1 121 ? 2.154 8.457 -10.255 1.00 96.81 121 ALA A CA 1
ATOM 864 C C . ALA A 1 121 ? 2.025 7.406 -9.144 1.00 96.81 121 ALA A C 1
ATOM 866 O O . ALA A 1 121 ? 1.279 7.624 -8.184 1.00 96.81 121 ALA A O 1
ATOM 867 N N . ASP A 1 122 ? 2.798 6.320 -9.223 1.00 97.38 122 ASP A N 1
ATOM 868 C CA . ASP A 1 122 ? 2.887 5.330 -8.151 1.00 97.38 122 ASP A CA 1
ATOM 869 C C . ASP A 1 122 ? 3.362 5.989 -6.864 1.00 97.38 122 ASP A C 1
ATOM 871 O O . ASP A 1 122 ? 2.753 5.806 -5.813 1.00 97.38 122 ASP A O 1
ATOM 875 N N . ASN A 1 123 ? 4.427 6.789 -6.923 1.00 97.56 123 ASN A N 1
ATOM 876 C CA . ASN A 1 123 ? 5.002 7.394 -5.728 1.00 97.56 123 ASN A CA 1
ATOM 877 C C . ASN A 1 123 ? 4.002 8.313 -5.002 1.00 97.56 123 ASN A C 1
ATOM 879 O O . ASN A 1 123 ? 3.875 8.267 -3.775 1.00 97.56 123 ASN A O 1
ATOM 883 N N . VAL A 1 124 ? 3.227 9.096 -5.760 1.00 97.94 124 VAL A N 1
ATOM 884 C CA . VAL A 1 124 ? 2.135 9.918 -5.216 1.00 97.94 124 VAL A CA 1
ATOM 885 C C . VAL A 1 124 ? 1.046 9.049 -4.585 1.00 97.94 124 VAL A C 1
ATOM 887 O O . VAL A 1 124 ? 0.601 9.344 -3.473 1.00 97.94 124 VAL A O 1
ATOM 890 N N . LEU A 1 125 ? 0.627 7.970 -5.252 1.00 97.06 125 LEU A N 1
ATOM 891 C CA . LEU A 1 125 ? -0.398 7.064 -4.729 1.00 97.06 125 LEU A CA 1
ATOM 892 C C . LEU A 1 125 ? 0.051 6.366 -3.435 1.00 97.06 125 LEU A C 1
ATOM 894 O O . LEU A 1 125 ? -0.744 6.241 -2.497 1.00 97.06 125 LEU A O 1
ATOM 898 N N . HIS A 1 126 ? 1.315 5.953 -3.352 1.00 98.06 126 HIS A N 1
ATOM 899 C CA . HIS A 1 126 ? 1.894 5.356 -2.150 1.00 98.06 126 HIS A CA 1
ATOM 900 C C . HIS A 1 126 ? 1.910 6.350 -0.987 1.00 98.06 126 HIS A C 1
ATOM 902 O O . HIS A 1 126 ? 1.438 6.012 0.099 1.00 98.06 126 HIS A O 1
ATOM 908 N N . LEU A 1 127 ? 2.354 7.591 -1.212 1.00 98.25 127 LEU A N 1
ATOM 909 C CA . LEU A 1 127 ? 2.321 8.642 -0.189 1.00 98.25 127 LEU A CA 1
ATOM 910 C C . LEU A 1 127 ? 0.890 8.961 0.256 1.00 98.25 127 LEU A C 1
ATOM 912 O O . LEU A 1 127 ? 0.623 9.057 1.453 1.00 98.25 127 LEU A O 1
ATOM 916 N N . PHE A 1 128 ? -0.053 9.070 -0.680 1.00 98.25 128 PHE A N 1
ATOM 917 C CA . PHE A 1 128 ? -1.462 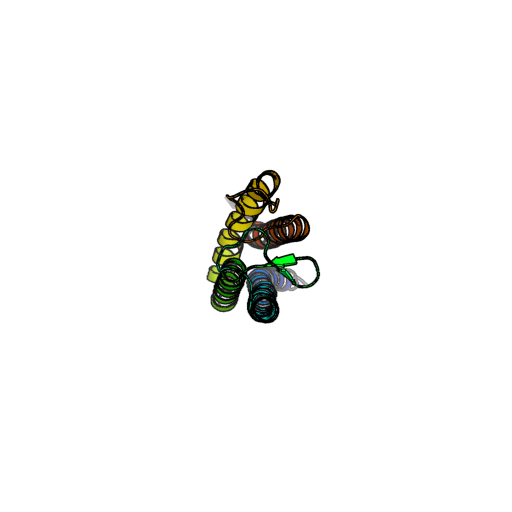9.277 -0.347 1.00 98.25 128 PHE A CA 1
ATOM 918 C C . PHE A 1 128 ? -2.020 8.125 0.500 1.00 98.25 128 PHE A C 1
ATOM 920 O O . PHE A 1 128 ? -2.636 8.361 1.543 1.00 98.25 128 PHE A O 1
ATOM 927 N N . THR A 1 129 ? -1.763 6.879 0.092 1.00 98.31 129 THR A N 1
ATOM 928 C CA . THR A 1 129 ? -2.168 5.687 0.848 1.00 98.31 129 THR A CA 1
ATOM 929 C C . THR A 1 129 ? -1.548 5.703 2.242 1.00 98.31 129 THR A C 1
ATOM 931 O O . THR A 1 129 ? -2.252 5.488 3.228 1.00 98.31 129 THR A O 1
ATOM 934 N N . ALA A 1 130 ? -0.254 6.007 2.345 1.00 98.56 130 ALA A N 1
ATOM 935 C CA . ALA A 1 130 ? 0.459 6.092 3.609 1.00 98.56 130 ALA A CA 1
ATOM 936 C C . ALA A 1 130 ? -0.211 7.075 4.571 1.00 98.56 130 ALA A C 1
ATOM 938 O O . ALA A 1 130 ? -0.537 6.713 5.703 1.00 98.56 130 ALA A O 1
ATOM 939 N N . LEU A 1 131 ? -0.487 8.292 4.103 1.00 98.50 131 LEU A N 1
ATOM 940 C CA . LEU A 1 131 ? -1.142 9.320 4.905 1.00 98.50 131 LEU A CA 1
ATOM 941 C C . LEU A 1 131 ? -2.556 8.903 5.320 1.00 98.50 131 LEU A C 1
ATOM 943 O O . LEU A 1 131 ? -2.906 9.057 6.488 1.00 98.50 131 LEU A O 1
ATOM 947 N N . ALA A 1 132 ? -3.350 8.332 4.413 1.00 98.06 132 ALA A N 1
ATOM 948 C CA . ALA A 1 132 ? -4.707 7.881 4.719 1.00 98.06 132 ALA A CA 1
ATOM 949 C C . ALA A 1 132 ? -4.724 6.778 5.792 1.00 98.06 132 ALA A C 1
ATOM 951 O O . ALA A 1 132 ? -5.485 6.857 6.763 1.00 98.06 132 ALA A O 1
ATOM 952 N N . LEU A 1 133 ? -3.867 5.763 5.644 1.00 98.19 133 LEU A N 1
ATOM 953 C CA . LEU A 1 133 ? -3.788 4.644 6.581 1.00 98.19 133 LEU A CA 1
ATOM 954 C C . LEU A 1 133 ? -3.250 5.085 7.948 1.00 98.19 133 LEU A C 1
ATOM 956 O O . LEU A 1 133 ? -3.837 4.731 8.973 1.00 98.19 133 LEU A O 1
ATOM 960 N N . LEU A 1 134 ? -2.185 5.892 7.978 1.00 98.06 134 LEU A N 1
ATOM 961 C CA . LEU A 1 134 ? -1.599 6.404 9.220 1.00 98.06 134 LEU A CA 1
ATOM 962 C C . LEU A 1 134 ? -2.552 7.353 9.951 1.00 98.06 134 LEU A C 1
ATOM 964 O O . LEU A 1 134 ? -2.717 7.229 11.165 1.00 98.06 134 LEU A O 1
ATOM 968 N N . ALA A 1 135 ? -3.222 8.259 9.232 1.00 96.00 135 ALA A N 1
ATOM 969 C CA . ALA A 1 135 ? -4.180 9.188 9.827 1.00 96.00 135 ALA A CA 1
ATOM 970 C C . ALA A 1 135 ? -5.318 8.443 10.531 1.00 96.00 135 ALA A C 1
ATOM 972 O O . ALA A 1 135 ? -5.703 8.803 11.642 1.00 96.00 135 ALA A O 1
ATOM 973 N N . VAL A 1 136 ? -5.828 7.373 9.921 1.00 95.06 136 VAL A N 1
ATOM 974 C CA . VAL A 1 136 ? -6.905 6.568 10.506 1.00 95.06 136 VAL A CA 1
ATOM 975 C C . VAL A 1 136 ? -6.394 5.683 11.642 1.00 95.06 136 VAL A C 1
ATOM 977 O O . VAL A 1 136 ? -7.059 5.577 12.670 1.00 95.06 136 VAL A O 1
ATOM 980 N N . ALA A 1 137 ? -5.214 5.080 11.498 1.00 94.81 137 ALA A N 1
ATOM 981 C CA . ALA A 1 137 ? -4.648 4.221 12.533 1.00 94.81 137 ALA A CA 1
ATOM 982 C C . ALA A 1 137 ? -4.310 4.989 13.822 1.00 94.81 137 ALA A C 1
ATOM 984 O O . ALA A 1 137 ? -4.514 4.453 14.910 1.00 94.81 137 ALA A O 1
ATOM 985 N N . LEU A 1 138 ? -3.808 6.224 13.698 1.00 93.81 138 LEU A N 1
ATOM 986 C CA . LEU A 1 138 ? -3.365 7.061 14.820 1.00 93.81 138 LEU A CA 1
ATOM 987 C C . LEU A 1 138 ? -4.459 8.015 15.325 1.00 93.81 138 LEU A C 1
ATOM 989 O O . LEU A 1 138 ? -4.519 8.322 16.513 1.00 93.81 138 LEU A O 1
ATOM 993 N N . GLY A 1 139 ? -5.334 8.495 14.439 1.00 87.69 139 GLY A N 1
ATOM 994 C CA . GLY A 1 139 ? -6.346 9.503 14.764 1.00 87.69 139 GLY A CA 1
ATOM 995 C C . GLY A 1 139 ? -7.547 8.967 15.544 1.00 87.69 139 GLY A C 1
ATOM 996 O O . GLY A 1 139 ? -8.226 9.738 16.222 1.00 87.69 139 GLY A O 1
ATOM 997 N N . THR A 1 140 ? -7.805 7.658 15.486 1.00 78.12 140 THR A N 1
ATOM 998 C CA . THR A 1 140 ? -8.916 7.024 16.219 1.00 78.12 140 THR A CA 1
ATOM 999 C C . THR A 1 140 ? -8.572 6.669 17.667 1.00 78.12 140 THR A C 1
ATOM 1001 O O . THR A 1 140 ? -9.456 6.272 18.423 1.00 78.12 140 THR A O 1
ATOM 1004 N N . ASP A 1 141 ? -7.312 6.822 18.082 1.00 60.97 141 ASP A N 1
ATOM 1005 C CA . ASP A 1 141 ? -6.892 6.638 19.473 1.00 60.97 141 ASP A CA 1
ATOM 1006 C C . ASP A 1 141 ? -7.013 7.949 20.247 1.00 60.97 141 ASP A C 1
ATOM 1008 O O . ASP A 1 141 ? -6.024 8.546 20.671 1.00 60.97 141 ASP A O 1
ATOM 1012 N N . LYS A 1 142 ? -8.237 8.426 20.466 1.00 54.09 142 LYS A N 1
ATOM 1013 C CA . LYS A 1 142 ? -8.450 9.395 21.542 1.00 54.09 142 LYS A CA 1
ATOM 1014 C C . LYS A 1 142 ? -8.656 8.613 22.837 1.00 54.09 142 LYS A C 1
ATOM 1016 O O . LYS A 1 142 ? -9.726 8.025 23.005 1.00 54.09 142 LYS A O 1
ATOM 1021 N N . PRO A 1 143 ? -7.682 8.577 23.771 1.00 48.72 143 PRO A N 1
ATOM 1022 C CA . PRO A 1 143 ? -7.960 8.077 25.105 1.00 48.72 143 PRO A CA 1
ATOM 1023 C C . PRO A 1 143 ? -9.094 8.928 25.669 1.00 48.72 143 PRO A C 1
ATOM 1025 O O . PRO A 1 143 ? -8.974 10.153 25.749 1.00 48.72 143 PRO A O 1
ATOM 1028 N N . ALA A 1 144 ? -10.212 8.285 26.014 1.00 49.66 144 ALA A N 1
ATOM 1029 C CA . ALA A 1 144 ? -11.276 8.925 26.767 1.00 49.66 144 ALA A CA 1
ATOM 1030 C C . ALA A 1 144 ? -10.607 9.583 27.971 1.00 49.66 144 ALA A C 1
ATOM 1032 O O . ALA A 1 144 ? -10.053 8.887 28.823 1.00 49.66 144 ALA A O 1
ATOM 1033 N N . ARG A 1 145 ? -10.560 10.920 27.968 1.00 49.00 145 ARG A N 1
ATOM 1034 C CA . ARG A 1 145 ? -9.941 11.728 29.014 1.00 49.00 145 ARG A CA 1
ATOM 1035 C C . ARG A 1 145 ? -10.564 11.246 30.314 1.00 49.00 145 ARG A C 1
ATOM 1037 O O . ARG A 1 145 ? -11.734 11.523 30.564 1.00 49.00 145 ARG A O 1
ATOM 1044 N N . ARG A 1 146 ? -9.827 10.429 31.073 1.00 50.31 146 ARG A N 1
ATOM 1045 C CA . ARG A 1 146 ? -10.289 9.886 32.345 1.00 50.31 146 ARG A CA 1
ATOM 1046 C C . ARG A 1 146 ? -10.514 11.125 33.190 1.00 50.31 146 ARG A C 1
ATOM 1048 O O . ARG A 1 146 ? -9.556 11.801 33.556 1.00 50.31 146 ARG A O 1
ATOM 1055 N N . ALA A 1 147 ? -11.777 11.505 33.354 1.00 51.00 147 ALA A N 1
ATOM 1056 C CA . ALA A 1 147 ? -12.158 12.571 34.248 1.00 51.00 147 ALA A CA 1
ATOM 1057 C C . ALA A 1 147 ? -11.770 12.071 35.636 1.00 51.00 147 ALA A C 1
ATOM 1059 O O . ALA A 1 147 ? -12.517 11.346 36.287 1.00 51.00 147 ALA A O 1
ATOM 1060 N N . THR A 1 148 ? -10.546 12.391 36.048 1.00 55.12 148 THR A N 1
ATOM 1061 C CA . THR A 1 148 ? -10.127 12.357 37.439 1.00 55.12 148 THR A CA 1
ATOM 1062 C C . THR A 1 148 ? -10.912 13.462 38.124 1.00 55.12 148 THR A C 1
ATOM 1064 O O . THR A 1 148 ? -10.404 14.540 38.410 1.00 55.12 148 THR A O 1
ATOM 1067 N N . THR A 1 149 ? -12.203 13.223 38.331 1.00 52.88 149 THR A N 1
ATOM 1068 C CA . THR A 1 149 ? -12.966 13.906 39.359 1.00 52.88 149 THR A CA 1
ATOM 1069 C C . THR A 1 149 ? -12.572 13.207 40.650 1.00 52.88 149 THR A C 1
ATOM 1071 O O . THR A 1 149 ? -13.252 12.301 41.126 1.00 52.88 149 THR A O 1
ATOM 1074 N N . ALA A 1 150 ? -11.398 13.570 41.164 1.00 53.06 150 ALA A N 1
ATOM 1075 C CA . ALA A 1 150 ? -11.077 13.339 42.557 1.00 53.06 150 ALA A CA 1
ATOM 1076 C C . ALA A 1 150 ? -12.099 14.152 43.361 1.00 53.06 150 ALA A C 1
ATOM 1078 O O . ALA A 1 150 ? -11.998 15.369 43.471 1.00 53.06 150 ALA A O 1
ATOM 1079 N N . ARG A 1 151 ? -13.155 13.476 43.816 1.00 58.16 151 ARG A N 1
ATOM 1080 C CA . ARG A 1 151 ? -13.928 13.919 44.969 1.00 58.16 151 ARG A CA 1
ATOM 1081 C C . ARG A 1 151 ? -13.129 13.518 46.204 1.00 58.16 151 ARG A C 1
ATOM 1083 O O . ARG A 1 151 ? -13.032 12.324 46.480 1.00 58.16 151 ARG A O 1
ATOM 1090 N N . ALA A 1 152 ? -12.589 14.505 46.902 1.00 52.59 152 ALA A N 1
ATOM 1091 C CA . ALA A 1 152 ? -12.389 14.511 48.346 1.00 52.59 152 ALA A CA 1
ATOM 1092 C C . ALA A 1 152 ? -12.330 15.976 48.781 1.00 52.59 152 ALA A C 1
ATOM 1094 O O . ALA A 1 152 ? -11.541 16.720 48.156 1.00 52.59 152 ALA A O 1
#

Organism: NCBI:txid904978

pLDDT: mean 88.77, std 16.35, range [48.72, 98.88]

Mean predicted aligned error: 7.56 Å

Sequence (152 aa):
MSSTSSSSAAR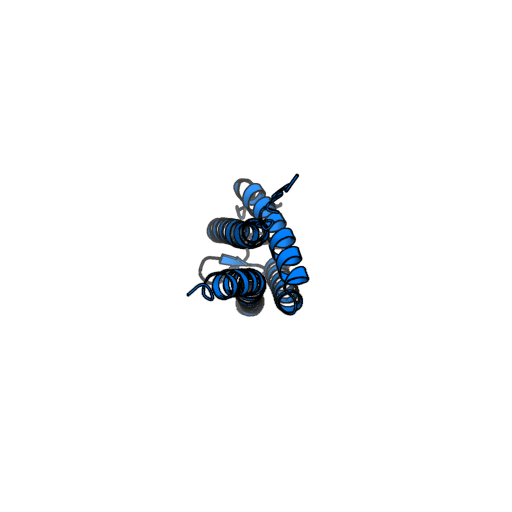DGLGDRGINRRVALVFGVVYLLVGLAGFLVTGDVGFANPDGNPLIIFGVNPLHNIVHILVGVVLLAASRRTASARAANLAIGATYLLLGIIGLFIADATNALNIIALNGADNVLHLFTALALLAVALGTDKPARRATTARA

Foldseek 3Di:
DPDPPVVVVVVLLVVLLLVLLVLLLVLLVVLLVVLVVLCVFAVPPDQQQLQAGDPPNFRAHNVLSVVSNVLSVQSNVQSVGSVSSLVSLQVQLVVLCVVLVVCVVQQDNPRPVSSGNHHPVNSVVSNVSSCVSNCSSPVSPDDPPPPPPPDD

Nearest PDB structures (foldseek):
  7jic-assembly1_B  TM=4.683E-01  e=1.134E+00  Homo sapiens
  5vju-assembly1_A  TM=3.944E-01  e=3.159E+00  synthetic construct

Secondary structure (DSSP, 8-state):
---SHHHHHHHHHHHHHHHHHHHHHHHHHHHHHHHHHHTTT-SSS-TT-SS-EEETTEEE-HHHHHHHHHHHHHHHHHTTSHHHHHHHHHHHHHHHHHHHHHHHHH-STT-TT-TT---HHHHHHHHHHHHHHHHHHHHT------------

Solvent-accessible surface area (backbone atoms only — not comparable to full-atom values): 7536 Å² total; per-residue (Å²): 143,86,79,68,71,67,62,53,60,57,48,50,59,49,50,47,46,44,47,31,15,51,51,21,34,54,54,9,51,50,30,30,51,49,15,59,55,35,57,77,64,22,80,86,41,52,55,52,33,25,73,37,36,67,53,91,74,31,36,27,11,48,47,33,19,50,52,28,30,52,53,7,51,52,23,43,62,21,26,78,39,44,72,46,6,26,53,43,26,38,54,52,12,51,50,25,40,53,48,26,58,52,31,78,81,35,38,40,56,89,34,86,84,15,39,38,6,43,27,67,56,38,31,52,50,32,37,53,49,10,51,56,26,35,49,48,41,58,65,58,67,67,76,76,77,75,78,80,73,78,83,128